Protein AF-A0A8B1NLA4-F1 (afdb_monomer)

Sequence (73 aa):
MATPQVHDTAVARANEALRTYTLSAEGWQRSPGETLQHVLTDLLHWCDDTQRDFEAALERARRRHAEEVGQAD

Foldseek 3Di:
DCPVVNLVVLVVVLVVLCVVQVPDPVNCVVCVPVSVVVNVVSVVVNVVVVVVVVVVVVVVVVVVVVVVVVVVD

Mean predicted aligned error: 11.39 Å

Nearest PDB structures (foldseek):
  5n6x-assembly1_A  TM=6.193E-01  e=8.460E+00  Legionella pneumophila

Organism: NCBI:txid1160718

Radius of gyration: 19.3 Å; Cα co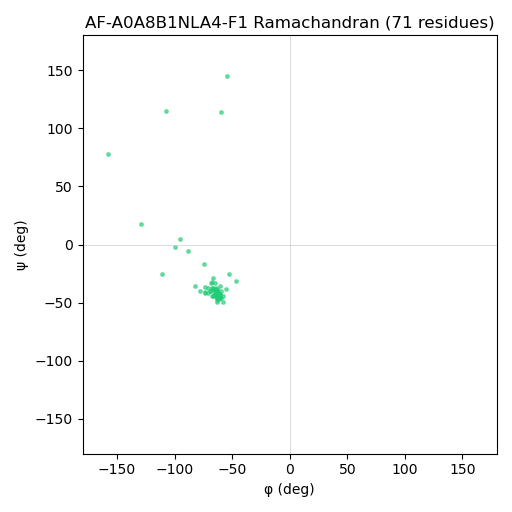ntacts (8 Å, |Δi|>4): 20; chains: 1; bounding box: 42×19×54 Å

Structure (mmCIF, N/CA/C/O backbone):
data_AF-A0A8B1NLA4-F1
#
_entry.id   AF-A0A8B1NLA4-F1
#
loop_
_atom_site.group_PDB
_atom_site.id
_atom_site.type_symbol
_atom_site.label_atom_id
_atom_site.label_alt_id
_atom_site.label_comp_id
_atom_site.label_asym_id
_atom_site.label_entity_id
_atom_site.label_seq_id
_atom_site.pdbx_PDB_ins_code
_atom_site.Cartn_x
_atom_site.Cartn_y
_atom_site.Cartn_z
_atom_site.occupancy
_atom_site.B_iso_or_equiv
_atom_site.auth_seq_id
_atom_site.auth_comp_id
_atom_site.auth_asym_id
_atom_site.auth_atom_id
_atom_site.pdbx_PDB_model_num
ATOM 1 N N . MET A 1 1 ? 0.899 0.059 -15.610 1.00 45.56 1 MET A N 1
ATOM 2 C CA . MET A 1 1 ? 1.181 1.164 -14.675 1.00 45.56 1 MET A CA 1
ATOM 3 C C . MET A 1 1 ? -0.111 1.387 -13.923 1.00 45.56 1 MET A C 1
ATOM 5 O O . MET A 1 1 ? -1.048 1.858 -14.557 1.00 45.56 1 MET A O 1
ATOM 9 N N . ALA A 1 2 ? -0.223 0.996 -12.651 1.00 48.53 2 ALA A N 1
ATOM 10 C CA . ALA A 1 2 ? -1.217 1.669 -11.827 1.00 48.53 2 ALA A CA 1
ATOM 11 C C . ALA A 1 2 ? -0.788 3.140 -11.846 1.00 48.53 2 ALA A C 1
ATOM 13 O O . ALA A 1 2 ? 0.349 3.473 -11.513 1.00 48.53 2 ALA A O 1
ATOM 14 N N . THR A 1 3 ? -1.600 3.999 -12.453 1.00 51.97 3 THR A N 1
ATOM 15 C CA . THR A 1 3 ? -1.293 5.427 -12.517 1.00 51.97 3 THR A CA 1
ATOM 16 C C . THR A 1 3 ? -1.066 5.926 -11.092 1.00 51.97 3 THR A C 1
ATOM 18 O O . THR A 1 3 ? -1.764 5.443 -10.202 1.00 51.97 3 THR A O 1
ATOM 21 N N . PRO A 1 4 ? -0.153 6.883 -10.850 1.00 56.72 4 PRO A N 1
ATOM 22 C CA . PRO A 1 4 ? 0.104 7.425 -9.509 1.00 56.72 4 PRO A CA 1
ATOM 23 C C . PRO A 1 4 ? -1.195 7.773 -8.762 1.00 56.72 4 PRO A C 1
ATOM 25 O O . PRO A 1 4 ? -1.320 7.500 -7.580 1.00 56.72 4 PRO A O 1
ATOM 28 N N . GLN A 1 5 ? -2.234 8.180 -9.497 1.00 61.47 5 GLN A N 1
ATOM 29 C CA . GLN A 1 5 ? -3.596 8.380 -8.997 1.00 61.47 5 GLN A CA 1
ATOM 30 C C . GLN A 1 5 ? -4.242 7.178 -8.286 1.00 61.47 5 GLN A C 1
ATOM 32 O O . GLN A 1 5 ? -4.964 7.396 -7.323 1.00 61.47 5 GLN A O 1
ATOM 37 N N . VAL A 1 6 ? -4.039 5.930 -8.722 1.00 64.12 6 VAL A N 1
ATOM 38 C CA . VAL A 1 6 ? -4.649 4.746 -8.080 1.00 64.12 6 VAL A CA 1
ATOM 39 C C . VAL A 1 6 ? -3.949 4.449 -6.754 1.00 64.12 6 VAL A C 1
ATOM 41 O O . VAL A 1 6 ? -4.621 4.213 -5.754 1.00 64.12 6 VAL A O 1
ATOM 44 N N . HIS A 1 7 ? -2.616 4.558 -6.732 1.00 62.78 7 HIS A N 1
ATOM 45 C CA . HIS A 1 7 ? -1.809 4.442 -5.517 1.00 62.78 7 HIS A CA 1
ATOM 46 C C . HIS A 1 7 ? -2.141 5.560 -4.518 1.00 62.78 7 HIS A C 1
ATOM 48 O O . HIS A 1 7 ? -2.468 5.278 -3.369 1.00 62.78 7 HIS A O 1
ATOM 54 N N . ASP A 1 8 ? -2.169 6.817 -4.968 1.00 69.81 8 ASP A N 1
ATOM 55 C CA . ASP A 1 8 ? -2.558 7.966 -4.145 1.00 69.81 8 ASP A CA 1
ATOM 56 C C . ASP A 1 8 ? -3.997 7.842 -3.627 1.00 69.81 8 ASP A C 1
ATOM 5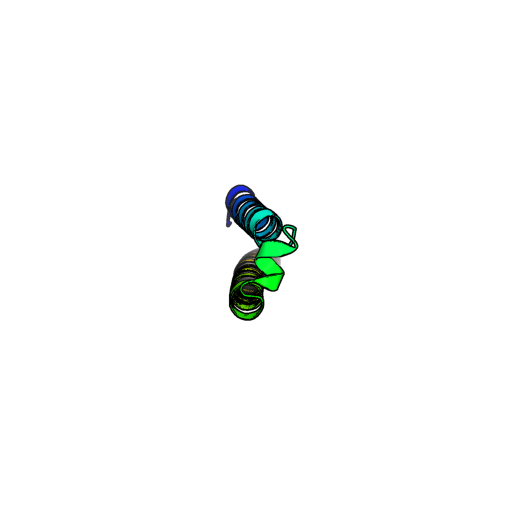8 O O . ASP A 1 8 ? -4.276 8.207 -2.489 1.00 69.81 8 ASP A O 1
ATOM 62 N N . THR A 1 9 ? -4.916 7.278 -4.418 1.00 71.31 9 THR A N 1
ATOM 63 C CA . THR A 1 9 ? -6.304 7.041 -3.988 1.00 71.31 9 THR A CA 1
ATOM 64 C C . THR A 1 9 ? -6.389 5.951 -2.921 1.00 71.31 9 THR A C 1
ATOM 66 O O . THR A 1 9 ? -7.145 6.104 -1.962 1.00 71.31 9 THR A O 1
ATOM 69 N N . ALA A 1 10 ? -5.613 4.870 -3.044 1.00 67.44 10 ALA A N 1
ATOM 70 C CA . ALA A 1 10 ? -5.532 3.825 -2.024 1.00 67.44 10 ALA A CA 1
ATOM 71 C C . ALA A 1 10 ? -4.907 4.360 -0.724 1.00 67.44 10 ALA A C 1
ATOM 73 O O . ALA A 1 10 ? -5.452 4.143 0.356 1.00 67.44 10 ALA A O 1
ATOM 74 N N . VAL A 1 11 ? -3.832 5.149 -0.827 1.00 68.75 11 VAL A N 1
ATOM 75 C CA . VAL A 1 11 ? -3.184 5.825 0.309 1.00 68.75 11 VAL A CA 1
ATOM 76 C C . VAL A 1 11 ? -4.115 6.855 0.956 1.00 68.75 11 VAL A C 1
ATOM 78 O O . VAL A 1 11 ? -4.157 6.964 2.182 1.00 68.75 11 VAL A O 1
ATOM 81 N N . ALA A 1 12 ? -4.888 7.604 0.168 1.00 72.25 12 ALA A N 1
ATOM 82 C CA . ALA A 1 12 ? -5.872 8.555 0.674 1.00 72.25 12 ALA A CA 1
ATOM 83 C C . ALA A 1 12 ? -7.022 7.843 1.396 1.00 72.25 12 ALA A C 1
ATOM 85 O O . ALA A 1 12 ? -7.358 8.243 2.508 1.00 72.25 12 ALA A O 1
ATOM 86 N N . ARG A 1 13 ? -7.557 6.754 0.824 1.00 68.50 13 ARG A N 1
ATOM 87 C CA . ARG A 1 13 ? -8.582 5.917 1.468 1.00 68.50 13 ARG A CA 1
ATOM 88 C C . ARG A 1 13 ? -8.085 5.280 2.755 1.00 68.50 13 ARG A C 1
ATOM 90 O O . ARG A 1 13 ? -8.788 5.364 3.752 1.00 68.50 13 ARG A O 1
ATOM 97 N N . ALA A 1 14 ? -6.880 4.715 2.766 1.00 66.81 14 ALA A N 1
ATOM 98 C CA . ALA A 1 14 ? -6.288 4.160 3.979 1.00 66.81 14 ALA A CA 1
ATOM 99 C C . ALA A 1 14 ? -6.101 5.255 5.044 1.00 66.81 14 ALA A C 1
ATOM 101 O O . ALA A 1 14 ? -6.484 5.075 6.193 1.00 66.81 14 ALA A O 1
ATOM 102 N N . ASN A 1 15 ? -5.603 6.439 4.672 1.00 65.00 15 ASN A N 1
ATOM 103 C CA . ASN A 1 15 ? -5.471 7.571 5.597 1.00 65.00 15 ASN A CA 1
ATOM 104 C C . ASN A 1 15 ? -6.814 8.144 6.078 1.00 65.00 15 ASN A C 1
ATOM 106 O O . ASN A 1 15 ? -6.880 8.721 7.165 1.00 65.00 15 ASN A O 1
ATOM 110 N N . GLU A 1 16 ? -7.869 8.049 5.275 1.00 69.69 16 GLU A N 1
ATOM 111 C CA . GLU A 1 16 ? -9.228 8.458 5.630 1.00 69.69 16 GLU A CA 1
ATOM 112 C C . GLU A 1 16 ? -9.908 7.419 6.528 1.00 69.69 16 GLU A C 1
ATOM 114 O O . GLU A 1 16 ? -10.522 7.796 7.524 1.00 69.69 16 GLU A O 1
ATOM 119 N N . ALA A 1 17 ? -9.725 6.124 6.261 1.00 64.12 17 ALA A N 1
ATOM 120 C CA . ALA A 1 17 ? -10.164 5.030 7.123 1.00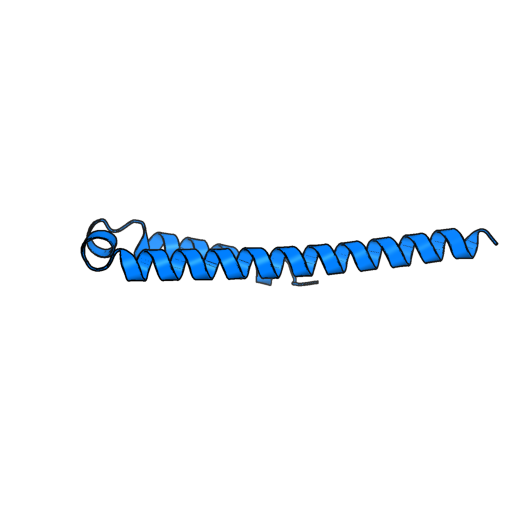 64.12 17 ALA A CA 1
ATOM 121 C C . ALA A 1 17 ? -9.441 5.085 8.475 1.00 64.12 17 ALA A C 1
ATOM 123 O O . ALA A 1 17 ? -10.079 5.045 9.526 1.00 64.12 17 ALA A O 1
ATOM 124 N N . LEU A 1 18 ? -8.126 5.316 8.467 1.00 60.72 18 LEU A N 1
ATOM 125 C CA . LEU A 1 18 ? -7.353 5.589 9.672 1.00 60.72 18 LEU A CA 1
ATOM 126 C C . LEU A 1 18 ? -7.875 6.849 10.377 1.00 60.72 18 LEU A C 1
ATOM 128 O O . LEU A 1 18 ? -8.132 6.800 11.572 1.00 60.72 18 LEU A O 1
ATOM 132 N N . ARG A 1 19 ? -8.137 7.969 9.697 1.00 64.88 19 ARG A N 1
ATOM 133 C CA . ARG A 1 19 ? -8.706 9.156 10.371 1.00 64.88 19 ARG A CA 1
ATOM 134 C C . ARG A 1 19 ? -10.098 8.917 10.960 1.00 64.88 19 ARG A C 1
ATOM 136 O O . ARG A 1 19 ? -10.373 9.395 12.057 1.00 64.88 19 ARG A O 1
ATOM 143 N N . THR A 1 20 ? -10.941 8.164 10.263 1.00 61.06 20 THR A N 1
ATOM 144 C CA . THR A 1 20 ? -12.317 7.852 10.674 1.00 61.06 20 THR A CA 1
ATOM 145 C C . THR A 1 20 ? -12.357 6.885 11.859 1.00 61.06 20 THR A C 1
ATOM 147 O O . THR A 1 20 ? -13.184 7.057 12.752 1.00 61.06 20 THR A O 1
ATOM 150 N N . TYR A 1 21 ? -11.446 5.906 11.910 1.00 53.50 21 TYR A N 1
ATOM 151 C CA . TYR A 1 21 ? -11.485 4.826 12.903 1.00 53.50 21 TYR A CA 1
ATOM 152 C C . TYR A 1 21 ? -10.370 4.864 13.964 1.00 53.50 21 TYR A C 1
ATOM 154 O O . TYR A 1 21 ? -10.577 4.376 15.072 1.00 53.50 21 TYR A O 1
ATOM 162 N N . THR A 1 22 ? -9.208 5.467 13.686 1.00 53.38 22 THR A N 1
ATOM 163 C CA . THR A 1 22 ? -8.049 5.505 14.611 1.00 53.38 22 THR A CA 1
ATOM 164 C C . THR A 1 22 ? -7.887 6.806 15.406 1.00 53.38 22 THR A C 1
ATOM 166 O O . THR A 1 22 ? -7.007 6.872 16.260 1.00 53.38 22 THR A O 1
ATOM 169 N N . LEU A 1 23 ? -8.738 7.826 15.212 1.00 53.12 23 LEU A N 1
ATOM 170 C CA . LEU A 1 23 ? -8.647 9.099 15.960 1.00 53.12 23 LEU A CA 1
ATOM 171 C C . LEU A 1 23 ? -9.952 9.578 16.614 1.00 53.12 23 LEU A C 1
ATOM 173 O O . LEU A 1 23 ? -10.047 10.725 17.045 1.00 53.12 23 LEU A O 1
ATOM 177 N N . SER A 1 24 ? -10.932 8.693 16.781 1.00 57.62 24 SER A N 1
ATOM 178 C CA . SER A 1 24 ? -11.949 8.861 17.818 1.00 57.62 24 SER A CA 1
ATOM 179 C C . SER A 1 24 ? -11.670 7.832 18.907 1.00 57.62 24 SER A C 1
ATOM 181 O O . SER A 1 24 ? -11.770 6.627 18.672 1.00 57.62 24 SER A O 1
ATOM 183 N N . ALA A 1 25 ? -11.324 8.295 20.110 1.00 58.09 25 ALA A N 1
ATOM 184 C CA . ALA A 1 25 ? -11.190 7.429 21.282 1.00 58.09 25 ALA A CA 1
ATOM 185 C C . ALA A 1 25 ? -12.457 6.574 21.515 1.00 58.09 25 ALA A C 1
ATOM 187 O O . ALA A 1 25 ? -12.364 5.470 22.050 1.00 58.09 25 ALA A O 1
ATOM 188 N N . GLU A 1 26 ? -13.622 7.043 21.050 1.00 59.69 26 GLU A N 1
ATOM 189 C CA . GLU A 1 26 ? -14.892 6.319 21.124 1.00 59.69 26 GLU A CA 1
ATOM 190 C C . GLU A 1 26 ? -14.970 5.149 20.134 1.00 59.69 26 GLU A C 1
ATOM 192 O O . GLU A 1 26 ? -15.455 4.083 20.504 1.00 59.69 26 GLU A O 1
ATOM 197 N N . GLY A 1 27 ? -14.487 5.302 18.894 1.00 59.41 27 GLY A N 1
ATOM 198 C CA . GLY A 1 27 ? -14.526 4.237 17.878 1.00 59.41 27 GLY A CA 1
ATOM 199 C C . GLY A 1 27 ? -13.679 3.025 18.275 1.00 59.41 27 GLY A C 1
ATOM 200 O O . GLY A 1 27 ? -14.140 1.882 18.222 1.00 59.41 27 GLY A O 1
ATOM 201 N N . TRP A 1 28 ? -12.481 3.293 18.798 1.00 62.06 28 TRP A N 1
ATOM 202 C CA . TRP A 1 28 ? -11.589 2.264 19.328 1.00 62.06 28 TRP A CA 1
ATOM 203 C C . TRP A 1 28 ? -12.148 1.584 20.584 1.00 62.06 28 TRP A C 1
ATOM 205 O O . TRP A 1 28 ? -12.014 0.373 20.743 1.00 62.06 28 TRP A O 1
ATOM 215 N N . GLN A 1 29 ? -12.808 2.332 21.476 1.00 63.31 29 GLN A N 1
ATOM 216 C CA . GLN A 1 29 ? -13.451 1.757 22.664 1.00 63.31 29 GLN A CA 1
ATOM 217 C C . GLN A 1 29 ? -14.661 0.883 22.322 1.00 63.31 29 GLN A C 1
ATOM 219 O O . GLN A 1 29 ? -14.930 -0.086 23.031 1.00 63.31 29 GLN A O 1
ATOM 224 N N . ARG A 1 30 ? -15.403 1.218 21.260 1.00 66.25 30 ARG A N 1
ATOM 225 C CA . ARG A 1 30 ? -16.668 0.553 20.933 1.00 66.25 30 ARG A CA 1
ATOM 226 C C . ARG A 1 30 ? -16.479 -0.758 20.172 1.00 66.25 30 ARG A C 1
ATOM 228 O O . ARG A 1 30 ? -17.260 -1.681 20.390 1.00 66.25 30 ARG A O 1
ATOM 235 N N . SER A 1 31 ? -15.480 -0.860 19.289 1.00 68.62 31 SER A N 1
ATOM 236 C CA . SER A 1 31 ? -15.160 -2.103 18.558 1.00 68.62 31 SER A CA 1
ATOM 237 C C . SER A 1 31 ? -13.704 -2.135 18.055 1.00 68.62 31 SER A C 1
ATOM 239 O O . SER A 1 31 ? -13.434 -1.938 16.866 1.00 68.62 31 SER A O 1
ATOM 241 N N . PRO A 1 32 ? -12.741 -2.423 18.951 1.00 67.56 32 PRO A N 1
ATOM 242 C CA . PRO A 1 32 ? -11.316 -2.433 18.615 1.00 67.56 32 PRO A CA 1
ATOM 243 C C . PRO A 1 32 ? -10.936 -3.565 17.649 1.00 67.56 32 PRO A C 1
ATOM 245 O O . PRO A 1 32 ? -10.051 -3.389 16.818 1.00 67.56 32 PRO A O 1
ATOM 248 N N . GLY A 1 33 ? -11.616 -4.717 17.720 1.00 74.56 33 GLY A N 1
ATOM 249 C CA . GLY A 1 33 ? -11.343 -5.864 16.844 1.00 74.56 33 GLY A CA 1
ATOM 250 C C . GLY A 1 33 ? -11.707 -5.608 15.380 1.00 74.56 33 GLY A C 1
ATOM 251 O O . GLY A 1 33 ? -10.912 -5.899 14.493 1.00 74.56 33 GLY A O 1
ATOM 252 N N . GLU A 1 34 ? -12.872 -5.009 15.132 1.00 74.00 34 GLU A N 1
ATOM 253 C CA . GLU A 1 34 ? -13.336 -4.655 13.782 1.00 74.00 34 GLU A CA 1
ATOM 254 C C . GLU A 1 34 ? -12.481 -3.533 13.175 1.00 74.00 34 GLU A C 1
ATOM 256 O O . GLU A 1 34 ? -12.076 -3.600 12.017 1.00 74.00 34 GLU A O 1
ATOM 261 N N . THR A 1 35 ? -12.107 -2.548 13.998 1.00 70.94 35 THR A N 1
ATOM 262 C CA . THR A 1 35 ? -11.188 -1.476 13.592 1.00 70.94 35 THR A CA 1
ATOM 263 C C . THR A 1 35 ? -9.819 -2.032 13.196 1.00 70.94 35 THR A C 1
ATOM 265 O O . THR A 1 35 ? -9.291 -1.688 12.140 1.00 70.94 35 THR A O 1
ATOM 268 N N . LEU A 1 36 ? -9.250 -2.929 14.008 1.00 78.31 36 LEU A N 1
ATOM 269 C CA . LEU A 1 36 ? -7.969 -3.563 13.703 1.00 78.31 36 LEU A CA 1
ATOM 270 C C . LEU A 1 36 ? -8.051 -4.427 12.437 1.00 78.31 3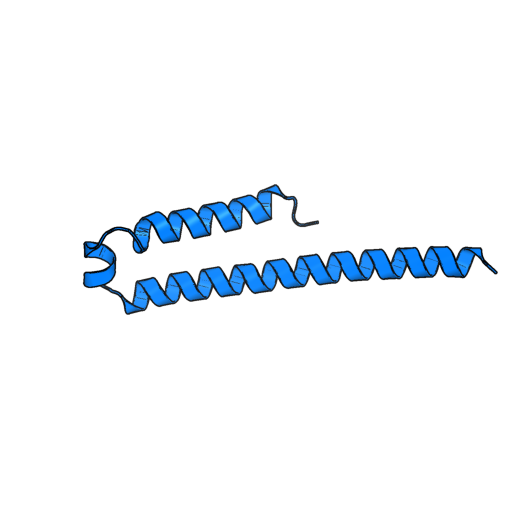6 LEU A C 1
ATOM 272 O O . LEU A 1 36 ? -7.114 -4.434 11.644 1.00 78.31 36 LEU A O 1
ATOM 276 N N . GLN A 1 37 ? -9.170 -5.123 12.226 1.00 82.94 37 GLN A N 1
ATOM 277 C CA . GLN A 1 37 ? -9.386 -5.939 11.035 1.00 82.94 37 GLN A CA 1
ATOM 278 C C . GLN A 1 37 ? -9.396 -5.090 9.759 1.00 82.94 37 GLN A C 1
ATOM 280 O O . GLN A 1 37 ? -8.683 -5.431 8.820 1.00 82.94 37 GLN A O 1
ATOM 285 N N . HIS A 1 38 ? -10.111 -3.960 9.742 1.00 77.25 38 HIS A N 1
ATOM 286 C CA . HIS A 1 38 ? -10.100 -3.049 8.593 1.00 77.25 38 HIS A CA 1
ATOM 287 C C . HIS A 1 38 ? -8.700 -2.499 8.296 1.00 77.25 38 HIS A C 1
ATOM 289 O O . HIS A 1 38 ? -8.266 -2.529 7.147 1.00 77.25 38 HIS A O 1
ATOM 295 N N . VAL A 1 39 ? -7.955 -2.081 9.325 1.00 77.12 39 VAL A N 1
ATOM 296 C CA . VAL A 1 39 ? -6.578 -1.587 9.149 1.00 77.12 39 VAL A CA 1
ATOM 297 C C . VAL A 1 39 ? -5.659 -2.669 8.577 1.00 77.12 39 VAL A C 1
ATOM 299 O O . VAL A 1 39 ? -4.870 -2.394 7.674 1.00 77.12 39 VAL A O 1
ATOM 302 N N . LEU A 1 40 ? -5.756 -3.904 9.074 1.00 84.94 40 LEU A N 1
ATOM 303 C CA . LEU A 1 40 ? -4.962 -5.021 8.559 1.00 84.94 40 LEU A CA 1
ATOM 304 C C . LEU A 1 40 ? -5.329 -5.358 7.110 1.00 84.94 40 LEU A C 1
ATOM 306 O O . LEU A 1 40 ? -4.434 -5.606 6.306 1.00 84.94 40 LEU A O 1
ATOM 310 N N . THR A 1 41 ? -6.615 -5.339 6.758 1.00 85.44 41 THR A N 1
ATOM 311 C CA . THR A 1 41 ? -7.072 -5.561 5.381 1.00 85.44 41 THR A CA 1
ATOM 312 C C . THR A 1 41 ? -6.546 -4.489 4.427 1.00 85.44 41 THR A C 1
ATOM 314 O O . THR A 1 41 ? -6.049 -4.826 3.355 1.00 85.44 41 THR A O 1
ATOM 317 N N . ASP A 1 42 ? -6.580 -3.217 4.821 1.00 79.50 42 ASP A N 1
ATOM 318 C CA . ASP A 1 42 ? -6.049 -2.126 3.998 1.00 79.50 42 ASP A CA 1
ATOM 319 C C . ASP A 1 42 ? -4.526 -2.220 3.827 1.00 79.50 42 ASP A C 1
ATOM 321 O O . ASP A 1 42 ? -4.007 -1.998 2.730 1.00 79.50 42 ASP A O 1
ATOM 325 N N . LEU A 1 43 ? -3.801 -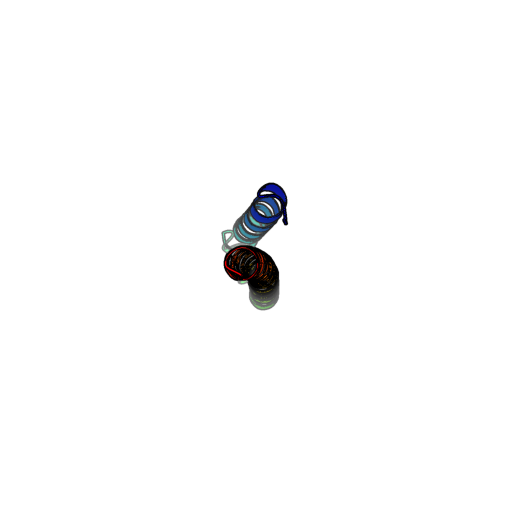2.619 4.879 1.00 80.12 43 LEU A N 1
ATOM 326 C CA . LEU A 1 43 ? -2.358 -2.854 4.801 1.00 80.12 43 LEU A CA 1
ATOM 327 C C . LEU A 1 43 ? -2.023 -3.995 3.828 1.00 80.12 43 LEU A C 1
ATOM 329 O O . LEU A 1 43 ? -1.082 -3.881 3.045 1.00 80.12 43 LEU A O 1
ATOM 333 N N . LEU A 1 44 ? -2.792 -5.087 3.862 1.00 86.50 44 LEU A N 1
ATOM 3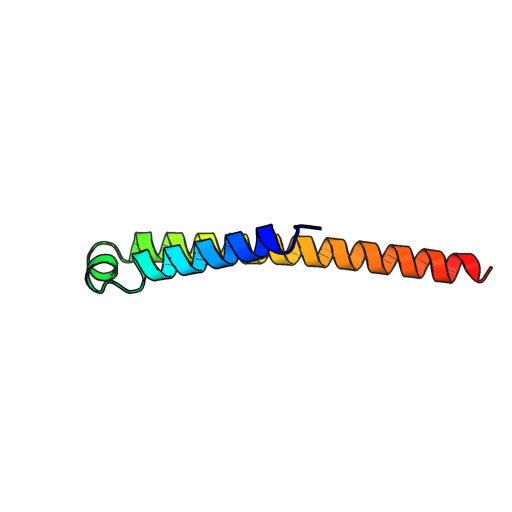34 C CA . LEU A 1 44 ? -2.599 -6.221 2.958 1.00 86.50 44 LEU A CA 1
ATOM 335 C C . LEU A 1 44 ? -2.837 -5.821 1.499 1.00 86.50 44 LEU A C 1
ATOM 337 O O . LEU A 1 44 ? -2.003 -6.127 0.651 1.00 86.50 44 LEU A O 1
ATOM 341 N N . HIS A 1 45 ? -3.899 -5.060 1.217 1.00 84.06 45 HIS A N 1
ATOM 342 C CA . HIS A 1 45 ? -4.133 -4.534 -0.130 1.00 84.06 45 HIS A CA 1
ATOM 343 C C . HIS A 1 45 ? -2.981 -3.648 -0.619 1.00 84.06 45 HIS A C 1
ATOM 345 O O . HIS A 1 45 ? -2.573 -3.748 -1.776 1.00 84.06 45 HIS A O 1
ATOM 351 N N . TRP A 1 46 ? -2.418 -2.810 0.256 1.00 80.06 46 TRP A N 1
ATOM 352 C CA . TRP A 1 46 ? -1.267 -1.978 -0.095 1.00 80.06 46 TRP A CA 1
ATOM 353 C C . TRP A 1 46 ? -0.014 -2.804 -0.422 1.00 80.06 46 TRP A C 1
ATOM 355 O O . TRP A 1 46 ? 0.695 -2.493 -1.385 1.00 80.06 46 TRP A O 1
ATOM 365 N N . CYS A 1 47 ? 0.253 -3.863 0.346 1.00 83.94 47 CYS A N 1
ATOM 366 C CA . CYS A 1 47 ? 1.353 -4.786 0.072 1.00 83.94 47 CYS A CA 1
ATOM 367 C C . CYS A 1 47 ? 1.191 -5.467 -1.296 1.00 83.94 47 CYS A C 1
ATOM 369 O O . CYS A 1 47 ? 2.143 -5.480 -2.079 1.00 83.94 47 CYS A O 1
ATOM 371 N N . ASP A 1 48 ? -0.009 -5.963 -1.606 1.00 85.69 48 ASP A N 1
ATOM 372 C CA . ASP A 1 48 ? -0.303 -6.639 -2.874 1.00 85.69 48 ASP A CA 1
ATOM 373 C C . ASP A 1 48 ? -0.141 -5.700 -4.080 1.00 85.69 48 ASP A C 1
ATOM 375 O O . ASP A 1 48 ? 0.511 -6.048 -5.071 1.00 85.69 48 ASP A O 1
ATOM 379 N N . ASP A 1 49 ? -0.677 -4.479 -3.993 1.00 82.12 49 ASP A N 1
ATOM 380 C CA . ASP A 1 49 ? -0.539 -3.483 -5.059 1.00 82.12 49 ASP A CA 1
ATOM 381 C C . ASP A 1 49 ? 0.930 -3.085 -5.275 1.00 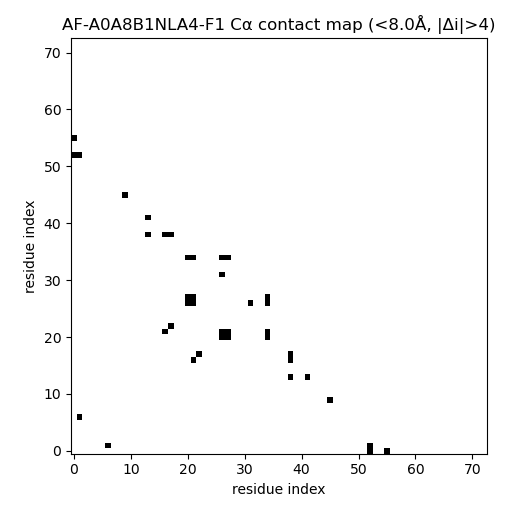82.12 49 ASP A C 1
ATOM 383 O O . ASP A 1 49 ? 1.391 -2.991 -6.418 1.00 82.12 49 ASP A O 1
ATOM 387 N N . THR A 1 50 ? 1.690 -2.916 -4.189 1.00 80.12 50 THR A N 1
ATOM 388 C CA . THR A 1 50 ? 3.120 -2.580 -4.247 1.00 80.12 50 THR A CA 1
ATOM 389 C C . THR A 1 50 ? 3.938 -3.709 -4.878 1.00 80.12 50 THR A C 1
ATOM 391 O O . THR A 1 50 ? 4.807 -3.447 -5.715 1.00 80.12 50 THR A O 1
ATOM 394 N N . GLN A 1 51 ? 3.654 -4.967 -4.527 1.00 84.44 51 GLN A N 1
ATOM 395 C CA . GLN A 1 51 ? 4.325 -6.121 -5.124 1.00 84.44 51 GLN A CA 1
ATOM 396 C C . GLN A 1 51 ? 4.051 -6.200 -6.630 1.00 84.44 51 GLN A C 1
ATOM 398 O O . GLN A 1 51 ? 4.987 -6.359 -7.418 1.00 84.44 51 GLN A O 1
ATOM 403 N N . ARG A 1 52 ? 2.793 -6.021 -7.047 1.00 84.69 52 ARG A N 1
ATOM 404 C CA . ARG A 1 52 ? 2.416 -6.043 -8.467 1.00 84.69 52 ARG A CA 1
ATOM 405 C C . ARG A 1 52 ? 3.137 -4.959 -9.268 1.00 84.69 52 ARG A C 1
ATOM 407 O O . ARG A 1 52 ? 3.613 -5.212 -10.377 1.00 84.69 52 ARG A O 1
ATOM 414 N N . ASP A 1 53 ? 3.237 -3.750 -8.721 1.00 84.56 53 ASP A N 1
ATOM 415 C CA . ASP A 1 53 ? 3.936 -2.649 -9.387 1.00 84.56 53 ASP A CA 1
ATOM 416 C C . ASP A 1 53 ? 5.447 -2.898 -9.490 1.00 84.56 53 ASP A C 1
ATOM 418 O O . ASP A 1 53 ? 6.052 -2.598 -10.530 1.00 84.56 53 ASP A O 1
ATOM 422 N N . PHE A 1 54 ? 6.050 -3.506 -8.463 1.00 84.56 54 PHE A N 1
ATOM 423 C CA . PHE A 1 54 ? 7.447 -3.933 -8.492 1.00 84.56 54 PHE A CA 1
ATOM 424 C C . PHE A 1 54 ? 7.697 -5.009 -9.555 1.00 84.56 54 PHE A C 1
ATOM 426 O O . PHE A 1 54 ? 8.612 -4.861 -10.367 1.00 84.56 54 PHE A O 1
ATOM 433 N N . GLU A 1 55 ? 6.865 -6.051 -9.617 1.00 93.06 55 GLU A N 1
ATOM 434 C CA . GLU A 1 55 ? 6.960 -7.105 -10.635 1.00 93.06 55 GLU A CA 1
ATOM 435 C C . GLU A 1 55 ? 6.853 -6.525 -12.053 1.00 93.06 55 GLU A C 1
ATOM 437 O O . GLU A 1 55 ? 7.679 -6.826 -12.919 1.00 93.06 55 GLU A O 1
ATOM 442 N N . ALA A 1 56 ? 5.913 -5.603 -12.276 1.00 88.62 56 ALA A N 1
ATOM 443 C CA . ALA A 1 56 ? 5.759 -4.924 -13.559 1.00 88.62 56 ALA A CA 1
ATOM 444 C C . ALA A 1 56 ? 6.963 -4.031 -13.913 1.00 88.62 56 ALA A C 1
ATOM 446 O O . ALA A 1 56 ? 7.276 -3.837 -15.094 1.00 88.62 56 ALA A O 1
ATOM 447 N N . ALA A 1 57 ? 7.616 -3.415 -12.924 1.00 88.50 57 ALA A N 1
ATOM 448 C CA . ALA A 1 57 ? 8.847 -2.652 -13.130 1.00 88.50 57 ALA A CA 1
ATOM 449 C C . ALA A 1 57 ? 10.030 -3.576 -13.455 1.00 88.50 57 ALA A C 1
ATOM 451 O O . ALA A 1 57 ? 10.789 -3.297 -14.384 1.00 88.50 57 ALA A O 1
ATOM 452 N N . LEU A 1 58 ? 10.135 -4.708 -12.758 1.00 91.62 58 LEU A N 1
ATOM 453 C CA . LEU A 1 58 ? 11.163 -5.718 -12.981 1.00 91.62 58 LEU A CA 1
ATOM 454 C C . LEU A 1 58 ? 11.042 -6.360 -14.368 1.00 91.62 58 LEU A C 1
ATOM 456 O O . LEU A 1 58 ? 12.045 -6.519 -15.059 1.00 91.62 58 LEU A O 1
ATOM 460 N N . GLU A 1 59 ? 9.829 -6.680 -14.817 1.00 94.19 59 GLU A N 1
ATOM 461 C CA . GLU A 1 59 ? 9.586 -7.212 -16.161 1.00 94.19 59 GLU A CA 1
ATOM 462 C C . GLU A 1 59 ? 10.009 -6.210 -17.247 1.00 94.19 59 GLU A C 1
ATOM 464 O O . GLU A 1 59 ? 10.643 -6.578 -18.236 1.00 94.19 59 GLU A O 1
ATOM 469 N N . ARG A 1 60 ? 9.715 -4.918 -17.048 1.00 91.31 60 ARG A N 1
ATOM 470 C CA . ARG A 1 60 ? 10.176 -3.844 -17.943 1.00 91.31 60 ARG A CA 1
ATOM 471 C C . ARG A 1 60 ? 11.701 -3.739 -17.974 1.00 91.31 60 ARG A C 1
ATOM 473 O O . ARG A 1 60 ? 12.262 -3.634 -19.060 1.00 91.31 60 ARG A O 1
ATOM 480 N N . ALA A 1 61 ? 12.361 -3.809 -16.819 1.00 90.75 61 ALA A N 1
ATOM 481 C CA . ALA A 1 61 ? 13.821 -3.790 -16.742 1.00 90.75 61 ALA A CA 1
ATOM 482 C C . ALA A 1 61 ? 14.447 -5.004 -17.450 1.00 90.75 61 ALA A C 1
ATOM 484 O O . ALA A 1 61 ? 15.398 -4.846 -18.210 1.00 90.75 61 ALA A O 1
ATOM 485 N N . ARG A 1 62 ? 13.875 -6.203 -17.268 1.00 91.94 62 ARG A N 1
ATOM 486 C CA . ARG A 1 62 ? 14.322 -7.428 -17.950 1.00 91.94 62 ARG A CA 1
ATOM 487 C C . ARG A 1 62 ? 14.168 -7.342 -19.465 1.00 91.94 62 ARG A C 1
ATOM 489 O O . ARG A 1 62 ? 15.100 -7.711 -20.168 1.00 91.94 62 ARG A O 1
ATOM 496 N N . ARG A 1 63 ? 13.029 -6.841 -19.964 1.00 91.06 63 ARG A N 1
ATOM 497 C CA . ARG A 1 63 ? 12.824 -6.613 -21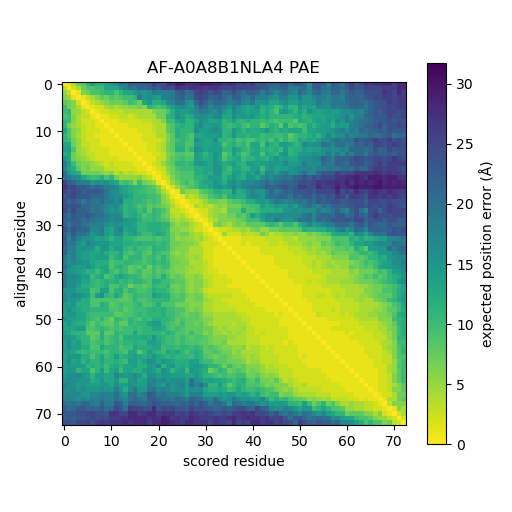.406 1.00 91.06 63 ARG A CA 1
ATOM 498 C C . ARG A 1 63 ? 13.883 -5.679 -21.973 1.00 91.06 63 ARG A C 1
ATOM 500 O O . ARG A 1 63 ? 14.547 -6.045 -22.931 1.00 91.06 63 ARG A O 1
ATOM 507 N N . ARG A 1 64 ? 14.102 -4.539 -21.317 1.00 89.75 64 ARG A N 1
ATOM 508 C CA . ARG A 1 64 ? 15.101 -3.560 -21.748 1.00 89.75 64 ARG A CA 1
ATOM 509 C C . ARG A 1 64 ? 16.514 -4.140 -21.768 1.00 89.75 64 ARG A C 1
ATOM 511 O O . ARG A 1 64 ? 17.235 -3.952 -22.735 1.00 89.75 64 ARG A O 1
ATOM 518 N N . HIS A 1 65 ? 16.887 -4.900 -20.742 1.00 87.25 65 HIS A N 1
ATOM 519 C CA . HIS A 1 65 ? 18.177 -5.586 -20.713 1.00 87.25 65 HIS A CA 1
ATOM 520 C C . HIS A 1 65 ? 18.304 -6.632 -21.834 1.00 87.25 65 HIS A C 1
ATOM 522 O O . HIS A 1 65 ? 19.364 -6.770 -22.430 1.00 87.25 65 HIS A O 1
ATOM 528 N N . ALA A 1 66 ? 17.238 -7.377 -22.145 1.00 88.25 66 ALA A N 1
ATOM 529 C CA . ALA A 1 66 ? 17.244 -8.339 -23.248 1.00 88.25 66 ALA A CA 1
ATOM 530 C C . ALA A 1 66 ? 17.358 -7.657 -24.624 1.00 88.25 66 ALA A C 1
ATOM 532 O O . ALA A 1 66 ? 18.053 -8.172 -25.493 1.00 88.25 66 ALA A O 1
ATOM 533 N N . GLU A 1 67 ? 16.722 -6.498 -24.809 1.00 87.62 67 GLU A N 1
ATOM 534 C CA . GLU A 1 67 ? 16.861 -5.656 -26.006 1.00 87.62 67 GLU A CA 1
AT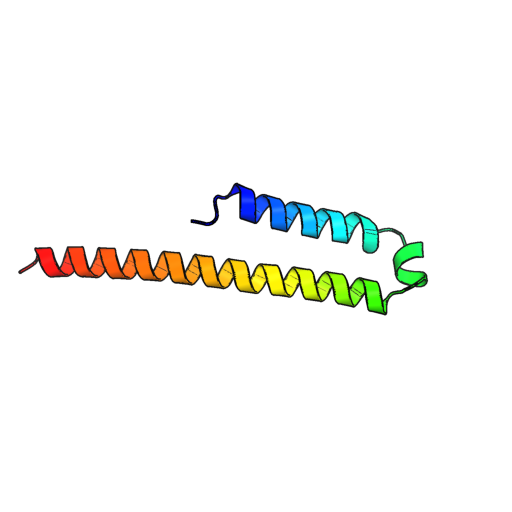OM 535 C C . GLU A 1 67 ? 18.293 -5.111 -26.139 1.00 87.62 67 GLU A C 1
ATOM 537 O O . GLU A 1 67 ? 18.893 -5.210 -27.207 1.00 87.62 67 GLU A O 1
ATOM 542 N N . GLU A 1 68 ? 18.877 -4.624 -25.039 1.00 82.75 68 GLU A N 1
ATOM 543 C CA . GLU A 1 68 ? 20.261 -4.131 -24.990 1.00 82.75 68 GLU A CA 1
ATOM 544 C C . GLU A 1 68 ? 21.286 -5.241 -25.285 1.00 82.75 68 GLU A C 1
ATOM 546 O O . GLU A 1 68 ? 22.247 -5.010 -26.015 1.00 82.75 68 GLU A O 1
ATOM 551 N N . VAL A 1 69 ? 21.072 -6.459 -24.773 1.00 81.44 69 VAL A N 1
ATOM 552 C CA . VAL A 1 69 ? 21.936 -7.621 -25.052 1.00 81.44 69 VAL A CA 1
ATOM 553 C C . VAL A 1 69 ? 21.730 -8.156 -26.474 1.00 81.44 69 VAL A C 1
ATOM 555 O O . VAL A 1 69 ? 22.697 -8.551 -27.113 1.00 81.44 69 VAL A O 1
ATOM 558 N N . GLY A 1 70 ? 20.500 -8.145 -26.995 1.00 67.19 70 GLY A N 1
ATOM 559 C CA . GLY A 1 70 ? 20.184 -8.608 -28.352 1.00 67.19 70 GLY A CA 1
ATOM 560 C C . GLY A 1 70 ? 20.614 -7.654 -29.472 1.00 67.19 70 GLY A C 1
ATOM 561 O O . GLY A 1 70 ? 20.685 -8.072 -30.619 1.00 67.19 70 GLY A O 1
ATOM 562 N N . GLN A 1 71 ? 20.909 -6.389 -29.160 1.00 58.72 71 GLN A N 1
ATOM 563 C CA . GLN A 1 71 ? 21.502 -5.419 -30.096 1.00 58.72 71 GLN A CA 1
ATOM 564 C C . GLN A 1 71 ? 23.039 -5.446 -30.123 1.00 58.72 71 GLN A C 1
ATOM 566 O O . GLN A 1 71 ? 23.638 -4.713 -30.910 1.00 58.72 71 GLN A O 1
ATOM 571 N N . ALA A 1 72 ? 23.673 -6.231 -29.249 1.00 57.22 72 ALA A N 1
ATOM 572 C CA . ALA A 1 72 ? 25.124 -6.394 -29.186 1.00 57.22 72 ALA A CA 1
ATOM 573 C C . ALA A 1 72 ? 25.639 -7.625 -29.964 1.00 57.22 72 ALA A C 1
ATOM 575 O O . ALA A 1 72 ? 26.841 -7.893 -29.907 1.00 57.22 72 ALA A O 1
ATOM 576 N N . ASP A 1 73 ? 24.752 -8.337 -30.673 1.00 49.16 73 ASP A N 1
ATOM 577 C CA . ASP A 1 73 ? 25.056 -9.440 -31.601 1.00 49.16 73 ASP A CA 1
ATOM 578 C C . ASP A 1 73 ? 24.907 -8.986 -33.066 1.00 49.16 73 ASP A C 1
ATOM 580 O O . ASP A 1 73 ? 23.862 -8.373 -33.398 1.00 49.16 73 ASP A O 1
#

Secondary structure (DSSP, 8-state):
---HHHHHHHHHHHHHHHHHHHS-HHHHHH-HHHHHHHHHHHHHHHHHHHHHHHHHHHHHHHHHHHHHHHT--

Solvent-accessible surface area (backbone atoms only — not comparable to full-atom values): 4114 Å² total; per-residue (Å²): 125,81,50,70,64,57,57,52,48,52,53,48,49,50,54,46,52,41,54,68,43,72,70,37,76,63,48,42,71,73,43,47,67,63,51,50,48,54,54,53,52,51,51,51,52,52,51,53,53,51,50,53,54,48,51,56,49,51,53,51,51,51,51,52,51,50,53,58,57,60,68,74,109

pLDDT: mean 73.16, std 13.0, range [45.56, 94.19]